Protein AF-A0A7S3RNY8-F1 (afdb_monomer_lite)

Radius of gyration: 19.91 Å; chains: 1; bounding box: 50×42×45 Å

Sequence (109 aa):
VAALPGKRMTASNGKWQSTLRSGLARWCTTVGSCSVHGVHVERLRPSCPLLLLSGATPGPFYHSHPHDPSQFDHLHFDMASQVRANLKTVRDILDALGENELPFHLDGG

Structure (mmCIF, N/CA/C/O backbone):
data_AF-A0A7S3RNY8-F1
#
_entry.id   AF-A0A7S3RNY8-F1
#
loop_
_atom_site.group_PDB
_atom_site.id
_atom_site.type_symbol
_atom_site.label_atom_id
_atom_site.label_alt_id
_atom_site.label_comp_id
_atom_site.label_asym_id
_atom_site.label_entity_id
_atom_site.label_seq_id
_atom_site.pdbx_PDB_ins_code
_atom_site.Cartn_x
_atom_site.Cartn_y
_atom_site.Cartn_z
_atom_site.occupancy
_atom_site.B_iso_or_equiv
_atom_site.auth_seq_id
_atom_site.auth_comp_id
_atom_site.auth_asym_id
_atom_site.auth_atom_id
_atom_site.pdbx_PDB_model_num
ATOM 1 N N . VAL A 1 1 ? 30.624 22.377 -9.912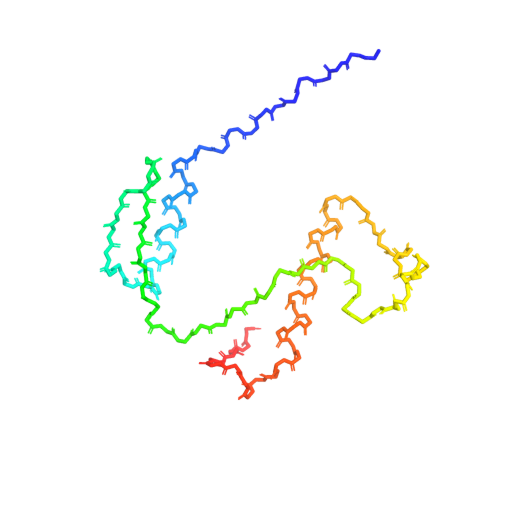 1.00 43.62 1 VAL A N 1
ATOM 2 C CA . VAL A 1 1 ? 29.146 22.363 -10.014 1.00 43.62 1 VAL A CA 1
ATOM 3 C C . VAL A 1 1 ? 28.600 22.544 -8.609 1.00 43.62 1 VAL A C 1
ATO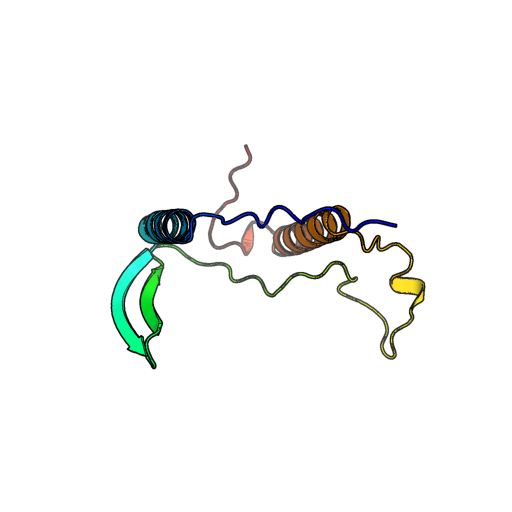M 5 O O . VAL A 1 1 ? 28.821 21.679 -7.774 1.00 43.62 1 VAL A O 1
ATOM 8 N N . ALA A 1 2 ? 28.057 23.722 -8.303 1.00 36.09 2 ALA A N 1
ATOM 9 C CA . ALA A 1 2 ? 27.592 24.058 -6.960 1.00 36.09 2 ALA A CA 1
ATOM 10 C C . ALA A 1 2 ? 26.322 23.261 -6.620 1.00 36.09 2 ALA A C 1
ATOM 12 O O . ALA A 1 2 ? 25.393 23.205 -7.424 1.00 36.09 2 ALA A O 1
ATOM 13 N N . ALA A 1 3 ? 26.296 22.640 -5.440 1.00 42.16 3 ALA A N 1
ATOM 14 C CA . ALA A 1 3 ? 25.122 21.958 -4.917 1.00 42.16 3 ALA A CA 1
ATOM 15 C C . ALA A 1 3 ? 24.045 22.995 -4.561 1.00 42.16 3 ALA A C 1
ATOM 17 O O . ALA A 1 3 ? 24.271 23.879 -3.734 1.00 42.16 3 ALA A O 1
ATOM 18 N N . LEU A 1 4 ? 22.876 22.892 -5.195 1.00 46.47 4 LEU A N 1
ATOM 19 C CA . LEU A 1 4 ? 21.696 23.657 -4.800 1.00 46.47 4 LEU A CA 1
ATOM 20 C C . LEU A 1 4 ? 21.274 23.218 -3.386 1.00 46.47 4 LEU A C 1
ATOM 22 O O . LEU A 1 4 ? 21.195 22.013 -3.131 1.00 46.47 4 LEU A O 1
ATOM 26 N N . PRO A 1 5 ? 20.985 24.146 -2.457 1.00 47.12 5 PRO A N 1
ATOM 27 C CA . PRO A 1 5 ? 20.511 23.781 -1.133 1.00 47.12 5 PRO A CA 1
ATOM 28 C C . PRO A 1 5 ? 19.132 23.129 -1.260 1.00 47.12 5 PRO A C 1
ATOM 30 O O . PRO A 1 5 ? 18.140 23.778 -1.593 1.00 47.12 5 PRO A O 1
ATOM 33 N N . GLY A 1 6 ? 19.080 21.821 -0.998 1.00 43.25 6 GLY A N 1
ATOM 34 C CA . GLY A 1 6 ? 17.837 21.071 -0.900 1.00 43.25 6 GLY A CA 1
ATOM 35 C C . GLY A 1 6 ? 16.947 21.714 0.156 1.00 43.25 6 GLY A C 1
ATOM 36 O O . GLY A 1 6 ? 17.243 21.668 1.351 1.00 43.25 6 GLY A O 1
ATOM 37 N N . LYS A 1 7 ? 15.858 22.344 -0.291 1.00 41.62 7 LYS A N 1
ATOM 38 C CA . LYS A 1 7 ? 14.808 22.880 0.572 1.00 41.62 7 LYS A CA 1
ATOM 39 C C . LYS A 1 7 ? 14.206 21.689 1.316 1.00 41.62 7 LYS A C 1
ATOM 41 O O . LYS A 1 7 ? 13.391 20.952 0.768 1.00 41.62 7 LYS A O 1
ATOM 46 N N . ARG A 1 8 ? 14.667 21.445 2.544 1.00 45.88 8 ARG A N 1
ATOM 47 C CA . ARG A 1 8 ? 14.116 20.411 3.419 1.00 45.88 8 ARG A CA 1
ATOM 48 C C . ARG A 1 8 ? 12.658 20.788 3.663 1.00 45.88 8 ARG A C 1
ATOM 50 O O . ARG A 1 8 ? 12.385 21.728 4.404 1.00 45.88 8 ARG A O 1
ATOM 57 N N . MET A 1 9 ? 11.731 20.106 2.992 1.00 38.78 9 MET A N 1
ATOM 58 C CA . MET A 1 9 ? 10.309 20.210 3.295 1.00 38.78 9 MET A CA 1
ATOM 59 C C . MET A 1 9 ? 10.112 19.673 4.709 1.00 38.78 9 MET A C 1
ATOM 61 O O . MET A 1 9 ? 9.991 18.472 4.927 1.00 38.78 9 MET A O 1
ATOM 65 N N . THR A 1 10 ? 10.118 20.564 5.692 1.00 45.41 10 THR A N 1
ATOM 66 C CA . THR A 1 10 ? 9.599 20.269 7.018 1.00 45.41 10 THR A CA 1
ATOM 67 C C . THR A 1 10 ? 8.081 20.276 6.893 1.00 45.41 10 THR A C 1
ATOM 69 O O . THR A 1 10 ? 7.415 21.279 7.142 1.00 45.41 10 THR A O 1
ATOM 72 N N . ALA A 1 11 ? 7.503 19.152 6.458 1.00 49.00 11 ALA A N 1
ATOM 73 C CA . ALA A 1 11 ? 6.109 18.896 6.787 1.00 49.00 11 ALA A CA 1
ATOM 74 C C . ALA A 1 11 ? 6.011 19.069 8.306 1.00 49.00 11 ALA A C 1
ATOM 76 O O . ALA A 1 11 ? 6.758 18.427 9.046 1.00 49.00 11 ALA A O 1
ATOM 77 N N . SER A 1 12 ? 5.198 20.013 8.782 1.00 54.69 12 SER A N 1
ATOM 78 C CA . SER A 1 12 ? 5.048 20.219 10.217 1.00 54.69 12 SER A CA 1
ATOM 79 C C . SER A 1 12 ? 4.563 18.898 10.808 1.00 54.69 12 SER A C 1
ATOM 81 O O . SER A 1 12 ? 3.451 18.451 10.526 1.00 54.69 12 SER A O 1
ATOM 83 N N . ASN A 1 13 ? 5.427 18.223 11.570 1.00 55.84 13 ASN A N 1
ATOM 84 C CA . ASN A 1 13 ? 5.171 16.857 12.031 1.00 55.84 13 ASN A CA 1
ATOM 85 C C . ASN A 1 13 ? 3.824 16.732 12.767 1.00 55.84 13 ASN A C 1
ATOM 87 O O . ASN A 1 13 ? 3.173 15.699 12.685 1.00 55.84 13 ASN A O 1
ATOM 91 N N . GLY A 1 14 ? 3.343 17.808 13.398 1.00 62.78 14 GLY A N 1
ATOM 92 C CA . GLY A 1 14 ? 2.039 17.821 14.060 1.00 62.78 14 GLY A CA 1
ATOM 93 C C . GLY A 1 14 ? 0.824 17.788 13.122 1.00 62.78 14 GLY A C 1
ATOM 94 O O . GLY A 1 14 ? -0.224 17.289 13.524 1.00 62.78 14 GLY A O 1
ATOM 95 N N . LYS A 1 15 ? 0.923 18.283 11.878 1.00 78.38 15 LYS A N 1
ATOM 96 C CA . LYS A 1 15 ? -0.240 18.376 10.974 1.00 78.38 15 LYS A CA 1
ATOM 97 C C . LYS A 1 15 ? -0.613 17.023 10.376 1.00 78.38 15 LYS A C 1
ATOM 99 O O . LYS A 1 15 ? -1.796 16.717 10.259 1.00 78.38 15 LYS A O 1
ATOM 104 N N . TRP A 1 16 ? 0.370 16.203 10.004 1.00 79.88 16 TRP A N 1
ATOM 105 C CA . TRP A 1 16 ? 0.079 14.875 9.460 1.00 79.88 16 TRP A CA 1
ATOM 106 C C . TRP A 1 16 ? -0.421 13.930 10.553 1.00 79.88 16 TRP A C 1
ATOM 108 O O . TRP A 1 16 ? -1.365 13.187 10.312 1.00 79.88 16 TRP A O 1
ATOM 118 N N . GLN A 1 17 ? 0.152 14.005 11.761 1.00 81.06 17 GLN A N 1
ATOM 119 C CA . GLN A 1 17 ? -0.253 13.175 12.899 1.00 81.06 17 GLN A CA 1
ATOM 120 C C . GLN A 1 17 ? -1.707 13.435 13.271 1.00 81.06 17 GLN A C 1
ATOM 122 O O . GLN A 1 17 ? -2.494 12.498 13.387 1.00 81.06 17 GLN A O 1
ATOM 127 N N . SER A 1 18 ? -2.083 14.711 13.400 1.00 83.56 18 SER A N 1
ATOM 128 C CA . SER A 1 18 ? -3.464 15.086 13.693 1.00 83.56 18 SER A CA 1
ATOM 129 C C . SER A 1 18 ? -4.412 14.703 12.559 1.00 83.56 18 SER A C 1
ATOM 131 O O . SER A 1 18 ? -5.493 14.192 12.827 1.00 83.56 18 SER A O 1
ATOM 133 N N . THR A 1 19 ? -4.002 14.873 11.298 1.00 87.88 19 THR A N 1
ATOM 134 C CA . THR A 1 19 ? -4.813 14.478 10.135 1.00 87.88 19 THR A CA 1
ATOM 135 C C . THR A 1 19 ? -5.042 12.967 10.100 1.00 87.88 19 THR A C 1
ATOM 137 O O . THR A 1 19 ? -6.181 12.528 9.953 1.00 87.88 19 THR A O 1
ATOM 140 N N . LEU A 1 20 ? -3.986 12.169 10.281 1.00 85.31 20 LEU A N 1
ATOM 141 C CA . LEU A 1 20 ? -4.067 10.710 10.313 1.00 85.31 20 LEU A CA 1
ATOM 142 C C . LEU 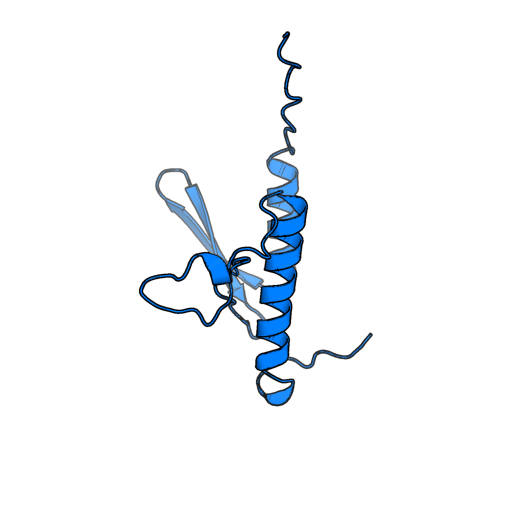A 1 20 ? -4.950 10.242 11.468 1.00 85.31 20 LEU A C 1
ATOM 144 O O . LEU A 1 20 ? -5.866 9.452 11.256 1.00 85.31 20 LEU A O 1
ATOM 148 N N . ARG A 1 21 ? -4.718 10.767 12.676 1.00 85.56 21 ARG A N 1
ATOM 149 C CA . ARG A 1 21 ? -5.497 10.409 13.864 1.00 85.56 21 ARG A CA 1
ATOM 150 C C . ARG A 1 21 ? -6.974 10.761 13.693 1.00 85.56 21 ARG A C 1
ATOM 152 O O . ARG A 1 21 ? -7.820 9.909 13.936 1.00 85.56 21 ARG A O 1
ATOM 159 N N . SER A 1 22 ? -7.293 11.971 13.233 1.00 87.50 22 SER A N 1
ATOM 160 C CA . SER A 1 22 ? -8.677 12.382 12.960 1.00 87.50 22 SER A CA 1
ATOM 161 C C . SER A 1 22 ? -9.323 11.543 11.856 1.00 87.50 22 SER A C 1
ATOM 163 O O . SER A 1 22 ? -10.504 11.219 11.939 1.00 87.50 22 SER A O 1
ATOM 165 N N . GLY A 1 23 ? -8.558 11.158 10.830 1.00 89.12 23 GLY A N 1
ATOM 166 C CA . GLY A 1 23 ? -9.019 10.263 9.772 1.00 89.12 23 GLY A CA 1
ATOM 167 C C . GLY A 1 23 ? -9.362 8.869 10.294 1.00 89.12 23 GLY A C 1
ATOM 168 O O . GLY A 1 23 ? -10.436 8.358 9.989 1.00 89.12 23 GLY A O 1
ATOM 169 N N . LEU A 1 24 ? -8.488 8.284 11.116 1.00 89.56 24 LEU A N 1
ATOM 170 C CA . LEU A 1 24 ? -8.696 6.971 11.730 1.00 89.56 24 LEU A CA 1
ATOM 171 C C . LEU A 1 24 ? -9.842 6.983 12.748 1.00 89.56 24 LEU A C 1
ATOM 173 O O . LEU A 1 24 ? -10.641 6.055 12.764 1.00 89.56 24 LEU A O 1
ATOM 177 N N . ALA A 1 25 ? -9.978 8.043 13.549 1.00 88.19 25 ALA A N 1
ATOM 178 C CA . ALA A 1 25 ? -11.033 8.167 14.559 1.00 88.19 25 ALA A CA 1
ATOM 179 C C . ALA A 1 25 ? -12.460 8.163 13.974 1.00 88.19 25 ALA A C 1
ATOM 181 O O . ALA A 1 25 ? -13.416 7.907 14.697 1.00 88.19 25 ALA A O 1
ATOM 182 N N . ARG A 1 26 ? -12.620 8.416 12.667 1.00 91.06 26 ARG A N 1
ATOM 183 C CA . ARG A 1 26 ? -13.914 8.283 11.974 1.00 91.06 26 ARG A CA 1
ATOM 184 C C . ARG A 1 26 ? -14.364 6.832 11.795 1.00 91.06 26 ARG A C 1
ATOM 186 O O . ARG A 1 26 ? -15.558 6.591 11.674 1.00 91.06 26 ARG A O 1
ATOM 193 N N . TRP A 1 27 ? -13.420 5.894 11.749 1.00 91.31 27 TRP A N 1
ATOM 194 C CA . TRP A 1 27 ? -13.656 4.483 11.413 1.00 91.31 27 TRP A CA 1
ATOM 195 C C . TRP A 1 27 ? -13.182 3.522 12.501 1.00 91.31 27 TRP A C 1
ATOM 197 O O . TRP A 1 27 ? -13.299 2.308 12.361 1.00 91.31 27 TRP A O 1
ATOM 207 N N . CYS A 1 28 ? -12.607 4.056 13.575 1.00 93.75 28 CYS A N 1
ATOM 208 C CA . CYS A 1 28 ? -12.026 3.282 14.652 1.00 93.75 28 CYS A CA 1
ATOM 209 C C . CYS A 1 28 ? -12.380 3.887 16.006 1.00 93.75 28 CYS A C 1
ATOM 211 O O . CYS A 1 28 ? -12.417 5.104 16.175 1.00 93.75 28 CYS A O 1
ATOM 213 N N . THR A 1 29 ? -12.527 3.027 17.007 1.00 93.50 29 THR A N 1
ATOM 214 C CA . THR A 1 29 ? -12.619 3.423 18.413 1.00 93.50 29 THR A CA 1
ATOM 215 C C . THR A 1 29 ? -11.287 3.160 19.108 1.00 93.50 29 THR A C 1
ATOM 217 O O . THR A 1 29 ? -10.701 2.086 18.953 1.00 93.50 29 THR A O 1
ATOM 220 N N . THR A 1 30 ? -10.797 4.117 19.895 1.00 91.88 30 THR A N 1
ATOM 221 C CA . THR A 1 30 ? -9.613 3.904 20.736 1.00 91.88 30 THR A CA 1
ATOM 222 C C . THR A 1 30 ? -9.952 2.934 21.861 1.00 91.88 30 THR A C 1
ATOM 224 O O . THR A 1 30 ? -10.836 3.199 22.669 1.00 91.88 30 THR A O 1
ATOM 227 N N . VAL A 1 31 ? -9.232 1.814 21.925 1.00 94.88 31 VAL A N 1
ATOM 228 C CA . VAL A 1 31 ? -9.406 0.789 22.972 1.00 94.88 31 VAL A CA 1
ATOM 229 C C . VAL A 1 31 ? -8.348 0.879 24.072 1.00 94.88 31 VAL A C 1
ATOM 231 O O . VAL A 1 31 ? -8.447 0.210 25.095 1.00 94.88 31 VAL A O 1
ATOM 234 N N . GLY A 1 32 ? -7.327 1.709 23.877 1.00 93.75 32 GLY A N 1
ATOM 235 C CA . GLY A 1 32 ? -6.349 2.054 24.901 1.00 93.75 32 GLY A CA 1
ATOM 236 C C . GLY A 1 32 ? -5.110 2.703 24.303 1.00 93.75 32 GLY A C 1
ATOM 237 O O . GLY A 1 32 ? -4.897 2.663 23.092 1.00 93.75 32 GLY A O 1
ATOM 238 N N . SER A 1 33 ? -4.265 3.257 25.161 1.00 93.56 33 SER A N 1
ATOM 239 C CA . SER A 1 33 ? -2.963 3.798 24.784 1.00 93.56 33 SER A CA 1
ATOM 240 C C . SER A 1 33 ? -1.892 3.371 25.781 1.00 93.56 33 SER A C 1
ATOM 242 O O . SER A 1 33 ? -2.183 3.055 26.936 1.00 93.56 33 SER A O 1
ATOM 244 N N . CYS A 1 34 ? -0.648 3.308 25.319 1.00 94.69 34 CYS A N 1
ATOM 245 C CA . CYS A 1 34 ? 0.519 3.099 26.164 1.00 94.69 34 CYS A CA 1
ATOM 246 C C . CYS A 1 34 ? 1.743 3.804 25.571 1.00 94.69 34 CYS A C 1
ATOM 248 O O . CYS A 1 34 ? 1.733 4.236 24.420 1.00 94.69 34 CYS A O 1
ATOM 250 N N . SER A 1 35 ? 2.807 3.901 26.363 1.00 95.69 35 SER A N 1
ATOM 251 C CA . SER A 1 35 ? 4.111 4.370 25.899 1.00 95.69 35 SER A CA 1
ATOM 252 C C . SER A 1 35 ? 5.109 3.223 25.980 1.00 95.69 35 SER A C 1
ATOM 254 O O . SER A 1 35 ? 5.307 2.654 27.051 1.00 95.69 35 SER A O 1
ATOM 256 N N . VAL A 1 36 ? 5.745 2.887 24.858 1.00 92.94 36 VAL A N 1
ATOM 257 C CA . VAL A 1 36 ? 6.749 1.819 24.756 1.00 92.94 36 VAL A CA 1
ATOM 258 C C . VAL A 1 36 ? 8.056 2.448 24.289 1.00 92.94 36 VAL A C 1
ATOM 260 O O . VAL A 1 36 ? 8.120 2.989 23.192 1.00 92.94 36 VAL A O 1
ATOM 263 N N . HIS A 1 37 ? 9.090 2.438 25.136 1.00 94.31 37 HIS A N 1
ATOM 264 C CA . HIS A 1 37 ? 10.398 3.052 24.843 1.00 94.31 37 HIS A CA 1
ATOM 265 C C . HIS A 1 37 ? 10.319 4.513 24.345 1.00 94.31 37 HIS A C 1
ATOM 267 O O . HIS A 1 37 ? 11.051 4.918 23.447 1.00 94.31 37 HIS A O 1
ATOM 273 N N . GLY A 1 38 ? 9.404 5.311 24.908 1.00 90.19 38 GLY A N 1
ATOM 274 C CA . GLY A 1 38 ? 9.187 6.707 24.499 1.00 90.19 38 GLY A CA 1
ATOM 275 C C . GLY A 1 38 ? 8.327 6.887 23.241 1.00 90.19 38 GLY A C 1
ATOM 276 O O . GLY A 1 38 ? 8.048 8.021 22.858 1.00 90.19 38 GLY A O 1
ATOM 277 N N . VAL A 1 39 ? 7.857 5.800 22.623 1.00 87.44 39 VAL A N 1
ATOM 278 C CA . VAL A 1 39 ? 6.897 5.827 21.513 1.00 87.44 39 VAL A CA 1
ATOM 279 C C . VAL A 1 39 ? 5.481 5.711 22.070 1.00 87.44 39 VAL A C 1
ATOM 281 O O . VAL A 1 39 ? 5.153 4.728 22.734 1.00 87.44 39 VAL A O 1
ATOM 284 N N . HIS A 1 40 ? 4.634 6.706 21.798 1.00 86.81 40 HIS A N 1
ATOM 285 C CA . HIS A 1 40 ? 3.211 6.644 22.131 1.00 86.81 40 HIS A CA 1
ATOM 286 C C . HIS A 1 40 ? 2.480 5.737 21.136 1.00 86.81 40 HIS A C 1
ATOM 288 O O . HIS A 1 40 ? 2.513 5.975 19.928 1.00 86.81 40 HIS A O 1
ATOM 294 N N . VAL A 1 41 ? 1.809 4.711 21.651 1.00 90.75 41 VAL A N 1
ATOM 295 C CA . VAL A 1 41 ? 1.070 3.714 20.877 1.00 90.75 41 VAL A CA 1
ATOM 296 C C . VAL A 1 41 ? -0.406 3.803 21.251 1.00 90.75 41 VAL A C 1
ATOM 298 O O . VAL A 1 41 ? -0.777 3.604 22.406 1.00 90.75 41 VAL A O 1
ATOM 301 N N . GLU A 1 42 ? -1.262 4.071 20.266 1.00 91.00 42 GLU A N 1
ATOM 302 C CA . GLU A 1 42 ? -2.718 3.977 20.404 1.00 91.00 42 GLU A CA 1
ATOM 303 C C . GLU A 1 42 ? -3.200 2.666 19.778 1.00 91.00 42 GLU A C 1
ATOM 305 O O . GLU A 1 42 ? -2.872 2.349 18.635 1.00 91.00 42 GLU A O 1
ATOM 310 N N . ARG A 1 43 ? -3.992 1.896 20.527 1.00 91.94 43 ARG A N 1
ATOM 311 C CA . ARG A 1 43 ? -4.678 0.711 20.013 1.00 91.94 43 ARG A CA 1
ATOM 312 C C . ARG A 1 43 ? -6.068 1.116 19.553 1.00 91.94 43 ARG A C 1
ATOM 314 O O . ARG A 1 43 ? -6.848 1.680 20.322 1.00 91.94 43 ARG A O 1
ATOM 321 N N . LEU A 1 44 ? -6.370 0.797 18.303 1.00 91.75 44 LEU A N 1
ATOM 322 C CA . LEU A 1 44 ? -7.613 1.145 17.632 1.00 91.75 44 LEU A CA 1
ATOM 323 C C . LEU A 1 44 ? -8.384 -0.129 17.281 1.00 91.75 44 LEU A C 1
ATOM 325 O O . LEU A 1 44 ? -7.787 -1.118 16.857 1.00 91.75 44 LEU A O 1
ATOM 329 N N . ARG A 1 45 ? -9.707 -0.100 17.444 1.00 92.44 45 ARG A N 1
ATOM 330 C CA . ARG A 1 45 ? -10.620 -1.143 16.969 1.00 92.44 45 ARG A CA 1
ATOM 331 C C . ARG A 1 45 ? -11.448 -0.592 15.807 1.00 92.44 45 ARG A C 1
ATOM 333 O O . ARG A 1 45 ? -12.189 0.362 16.044 1.00 92.44 45 ARG A O 1
ATOM 340 N N . PRO A 1 46 ? -11.348 -1.164 14.595 1.00 92.12 46 PRO A N 1
ATOM 341 C CA . PRO A 1 46 ? -12.205 -0.780 13.478 1.00 92.12 46 PRO A CA 1
ATOM 342 C C . PRO A 1 46 ? -13.686 -0.971 13.823 1.00 92.12 46 PRO A C 1
ATOM 344 O O . PRO A 1 46 ? -14.059 -1.981 14.424 1.00 92.12 46 PRO A O 1
ATOM 347 N N . SER A 1 47 ? -14.520 -0.001 13.454 1.00 90.50 47 SER A N 1
ATOM 348 C CA . SER A 1 47 ? -15.983 -0.079 13.549 1.00 90.50 47 SER A CA 1
ATOM 349 C C . SER A 1 47 ? -16.633 -0.640 12.280 1.00 90.50 47 SER A C 1
ATOM 351 O O . SER A 1 47 ? -17.836 -0.886 12.267 1.00 90.50 47 SER A O 1
ATOM 353 N N . CYS A 1 48 ? -15.843 -0.866 11.231 1.00 84.38 48 CYS A N 1
ATOM 354 C CA . CYS A 1 48 ? -16.252 -1.466 9.969 1.00 84.38 48 CYS A CA 1
ATOM 355 C C . CYS A 1 48 ? -15.348 -2.660 9.619 1.00 84.38 48 CYS A C 1
ATOM 357 O O . CYS A 1 48 ? -14.245 -2.782 10.170 1.00 84.38 48 CYS A O 1
ATOM 359 N N . PRO A 1 49 ? -15.777 -3.538 8.697 1.00 85.44 49 PRO A N 1
ATOM 360 C CA . PRO A 1 49 ? -14.885 -4.525 8.109 1.00 85.44 49 PRO A CA 1
ATOM 361 C C . PRO A 1 49 ? -13.645 -3.876 7.483 1.00 85.44 49 PRO A C 1
ATOM 363 O O . PRO A 1 49 ? -13.691 -2.731 7.026 1.00 85.44 49 PRO A O 1
ATOM 366 N N . LEU A 1 50 ? -12.534 -4.611 7.467 1.00 82.38 50 LEU A N 1
ATOM 367 C CA . LEU A 1 50 ? -11.237 -4.100 7.040 1.00 82.38 50 LEU A CA 1
ATOM 368 C C . LEU A 1 50 ? -10.644 -4.993 5.955 1.00 82.38 50 LEU A C 1
ATOM 370 O O . LEU A 1 50 ? -10.559 -6.206 6.132 1.00 82.38 50 LEU A O 1
ATOM 374 N N . LEU A 1 51 ? -10.171 -4.369 4.879 1.00 82.38 51 LEU A N 1
ATOM 375 C CA . LEU A 1 51 ? -9.287 -5.000 3.909 1.00 82.38 51 LEU A CA 1
ATOM 376 C C . LEU A 1 51 ? -7.848 -4.566 4.202 1.00 82.38 51 LEU A C 1
ATOM 378 O O . LEU A 1 51 ? -7.551 -3.372 4.254 1.00 82.38 51 LEU A O 1
ATOM 382 N N . LEU A 1 52 ? -6.959 -5.537 4.406 1.00 83.88 52 LEU A N 1
ATOM 383 C CA . LEU A 1 52 ? -5.534 -5.302 4.618 1.00 83.88 52 LEU A CA 1
ATOM 384 C C . LEU A 1 52 ? -4.771 -5.711 3.361 1.00 83.88 52 LEU A C 1
ATOM 386 O O . LEU A 1 52 ? -4.667 -6.894 3.052 1.00 83.88 52 LEU A O 1
ATOM 390 N N . LEU A 1 53 ? -4.231 -4.724 2.651 1.00 83.50 53 LEU A N 1
ATOM 391 C CA . LEU A 1 53 ? -3.413 -4.956 1.467 1.00 83.50 53 LEU A CA 1
ATOM 392 C C . LEU A 1 53 ? -1.945 -5.097 1.869 1.00 83.50 53 LEU A C 1
ATOM 394 O O . LEU A 1 53 ? -1.410 -4.272 2.615 1.00 83.50 53 LEU A O 1
ATOM 398 N N . SER A 1 54 ? -1.284 -6.133 1.357 1.00 83.31 54 SER A N 1
ATOM 399 C CA . SER A 1 54 ? 0.172 -6.240 1.435 1.00 83.31 54 SER A CA 1
ATOM 400 C C . SER A 1 54 ? 0.846 -5.067 0.715 1.00 83.31 54 SER A C 1
ATOM 402 O O . SER A 1 54 ? 0.242 -4.391 -0.119 1.00 83.31 54 SER A O 1
ATOM 404 N N . GLY A 1 55 ? 2.121 -4.824 1.031 1.00 84.00 55 GLY A N 1
ATOM 405 C CA . GLY A 1 55 ? 2.905 -3.807 0.334 1.00 84.00 55 GLY A CA 1
ATOM 406 C C . GLY A 1 55 ? 2.933 -4.075 -1.172 1.00 84.00 55 GLY A C 1
ATOM 407 O O . GLY A 1 55 ? 3.405 -5.123 -1.603 1.00 84.00 55 GLY A O 1
ATOM 408 N N . ALA A 1 56 ? 2.428 -3.124 -1.956 1.00 86.50 56 ALA A N 1
ATOM 409 C CA . ALA A 1 56 ? 2.454 -3.174 -3.410 1.00 86.50 56 ALA A CA 1
ATOM 410 C C . ALA A 1 56 ? 3.774 -2.601 -3.936 1.00 86.50 56 ALA A C 1
ATOM 412 O O . ALA A 1 56 ? 4.217 -1.536 -3.493 1.00 86.50 56 ALA A O 1
ATOM 413 N N . THR A 1 57 ? 4.388 -3.301 -4.887 1.00 87.88 57 THR A N 1
ATOM 414 C CA . THR A 1 57 ? 5.603 -2.855 -5.573 1.00 87.88 57 THR A CA 1
ATOM 415 C C . THR A 1 57 ? 5.331 -2.672 -7.072 1.00 87.88 57 THR A C 1
ATOM 417 O O . THR A 1 57 ? 4.309 -3.148 -7.576 1.00 87.88 57 THR A O 1
ATOM 420 N N . PRO A 1 58 ? 6.222 -1.979 -7.804 1.00 86.50 58 PRO A N 1
ATOM 421 C CA . PRO A 1 58 ? 6.079 -1.779 -9.246 1.00 86.50 58 PRO A CA 1
ATOM 422 C C . PRO A 1 58 ? 6.359 -3.049 -10.047 1.00 86.50 58 PRO A C 1
ATOM 424 O O . PRO A 1 58 ? 6.066 -3.094 -11.235 1.00 86.50 58 PRO A O 1
ATOM 427 N N . GLY A 1 59 ? 7.006 -4.037 -9.425 1.00 85.38 59 GLY A N 1
ATOM 428 C CA . GLY A 1 59 ? 7.379 -5.274 -10.089 1.00 85.38 59 GLY A CA 1
ATOM 429 C C . GLY A 1 59 ? 6.155 -6.130 -10.423 1.00 85.38 59 GLY A C 1
ATOM 430 O O . GLY A 1 59 ? 5.151 -6.072 -9.710 1.00 85.38 59 GLY A O 1
ATOM 431 N N . PRO A 1 60 ? 6.233 -6.954 -11.479 1.00 83.94 60 PRO A N 1
ATOM 432 C CA . PRO A 1 60 ? 5.192 -7.925 -11.782 1.00 83.94 60 PRO A CA 1
ATOM 433 C C . PRO A 1 60 ? 4.988 -8.899 -10.613 1.00 83.94 60 PRO A C 1
ATOM 435 O O . PRO A 1 60 ? 5.951 -9.439 -10.063 1.00 83.94 60 PRO A O 1
ATOM 438 N N . PHE A 1 61 ? 3.724 -9.160 -10.262 1.00 80.69 61 PHE A N 1
ATOM 439 C CA . PHE A 1 61 ? 3.367 -10.127 -9.215 1.00 80.69 61 PHE A CA 1
ATOM 440 C C . PHE A 1 61 ? 3.900 -11.527 -9.511 1.00 80.69 61 PHE A C 1
ATOM 442 O O . PHE A 1 61 ? 4.460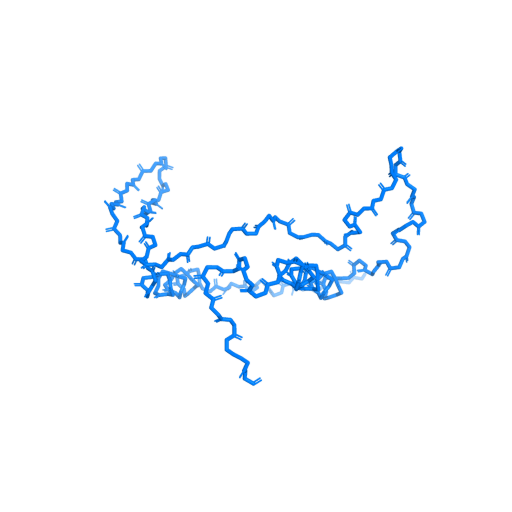 -12.177 -8.633 1.00 80.69 61 PHE A O 1
ATOM 449 N N . TYR A 1 62 ? 3.736 -11.969 -10.756 1.00 83.62 62 TYR A N 1
ATOM 450 C CA . TYR A 1 62 ? 4.235 -13.248 -11.232 1.00 83.62 62 TYR A CA 1
ATOM 451 C C . TYR A 1 62 ? 5.456 -13.006 -12.107 1.00 83.62 62 TYR A C 1
ATOM 453 O O . TYR A 1 62 ? 5.360 -12.372 -13.156 1.00 83.62 62 TYR A O 1
ATOM 461 N N . HIS A 1 63 ? 6.598 -13.510 -11.660 1.00 89.38 63 HIS A N 1
ATOM 462 C CA . HIS A 1 63 ? 7.863 -13.427 -12.372 1.00 89.38 63 HIS A CA 1
ATOM 463 C C . HIS A 1 63 ? 8.692 -14.686 -12.129 1.00 89.38 63 HIS A C 1
ATOM 465 O O . HIS A 1 63 ? 8.409 -15.484 -11.232 1.00 89.38 63 HIS A O 1
ATOM 471 N N . SER A 1 64 ? 9.701 -14.884 -12.969 1.00 92.38 64 SER A N 1
ATOM 472 C CA . SER A 1 64 ? 10.545 -16.073 -12.908 1.00 92.38 64 SER A CA 1
ATOM 473 C C . SER A 1 64 ? 11.489 -16.033 -11.707 1.00 92.38 64 SER A C 1
ATOM 475 O O . SER A 1 64 ? 12.030 -14.982 -11.363 1.00 92.38 64 SER A O 1
ATOM 477 N N . HIS A 1 65 ? 11.747 -17.207 -11.124 1.00 90.62 65 HIS A N 1
ATOM 478 C CA . HIS A 1 65 ? 12.876 -17.430 -10.225 1.00 90.62 65 HIS A CA 1
ATOM 479 C C . HIS A 1 65 ? 13.785 -18.539 -10.789 1.00 90.62 65 HIS A C 1
ATOM 481 O O . HIS A 1 65 ? 13.280 -19.628 -11.072 1.00 90.62 65 HIS A O 1
ATOM 487 N N . PRO A 1 66 ? 15.108 -18.303 -10.943 1.00 92.12 66 PRO A N 1
ATOM 488 C CA . PRO A 1 66 ? 15.827 -17.051 -10.661 1.00 92.12 66 PRO A CA 1
ATOM 489 C C . PRO A 1 66 ? 15.313 -15.876 -11.508 1.00 92.12 66 PRO A C 1
ATOM 491 O O . PRO A 1 66 ? 14.759 -16.090 -12.583 1.00 92.12 66 PRO A O 1
ATOM 494 N N . HIS A 1 67 ? 15.446 -14.654 -10.978 1.00 91.25 67 HIS A N 1
ATOM 495 C CA . HIS A 1 67 ? 14.908 -13.453 -11.622 1.00 91.25 67 HIS A CA 1
ATOM 496 C C . HIS A 1 67 ? 15.447 -13.310 -13.045 1.00 91.25 67 HIS A C 1
ATOM 498 O O . HIS A 1 67 ? 16.661 -13.321 -13.247 1.00 91.25 67 HIS A O 1
ATOM 504 N N . ASP A 1 68 ? 14.535 -13.130 -13.998 1.00 94.06 68 ASP A N 1
ATOM 505 C CA . ASP A 1 68 ? 14.846 -12.688 -15.354 1.00 94.06 68 ASP A CA 1
ATOM 506 C C . ASP A 1 68 ? 14.772 -11.151 -15.392 1.00 94.06 68 ASP A C 1
ATOM 508 O O . ASP A 1 68 ? 13.673 -10.601 -15.274 1.00 94.06 68 ASP A O 1
ATOM 512 N N . PRO A 1 69 ? 15.907 -10.435 -15.530 1.00 92.00 69 PRO A N 1
ATOM 513 C CA . PRO A 1 69 ? 15.920 -8.974 -15.531 1.00 92.00 69 PRO A CA 1
ATOM 514 C C . PRO A 1 69 ? 15.043 -8.358 -16.624 1.00 92.00 69 PRO A C 1
ATOM 516 O O . PRO A 1 69 ? 14.460 -7.301 -16.393 1.00 92.00 69 PRO A O 1
ATOM 519 N N . SER A 1 70 ? 14.883 -9.037 -17.767 1.00 94.44 70 SER A N 1
ATOM 520 C CA . SER A 1 70 ? 14.106 -8.511 -18.896 1.00 94.44 70 SER A CA 1
ATOM 521 C C . SER A 1 70 ? 12.623 -8.314 -18.562 1.00 94.44 70 SER A C 1
ATOM 523 O O . SER A 1 70 ? 11.947 -7.459 -19.135 1.00 94.44 70 SER A O 1
ATOM 525 N N . GLN A 1 71 ? 12.117 -9.025 -17.547 1.00 91.94 71 GLN A N 1
ATOM 526 C CA . GLN A 1 71 ? 10.754 -8.860 -17.037 1.00 91.94 71 GLN A CA 1
ATOM 527 C C . GLN A 1 71 ? 10.540 -7.515 -16.326 1.00 91.94 71 GLN A C 1
ATOM 529 O O . GLN A 1 71 ? 9.400 -7.156 -16.045 1.00 91.94 71 GLN A O 1
ATOM 534 N N . PHE A 1 72 ? 11.602 -6.749 -16.066 1.00 91.50 72 PHE A N 1
ATOM 535 C CA . PHE A 1 72 ? 11.566 -5.458 -15.376 1.00 91.50 72 PHE A CA 1
ATOM 536 C C . PHE A 1 72 ? 11.984 -4.285 -16.278 1.00 91.50 72 PHE A C 1
ATOM 538 O O . PHE A 1 72 ? 11.907 -3.139 -15.839 1.00 91.50 72 PHE A O 1
ATOM 545 N N . ASP A 1 73 ? 12.368 -4.532 -17.537 1.00 93.31 73 ASP A N 1
ATOM 546 C CA . ASP A 1 73 ? 12.878 -3.504 -18.466 1.00 93.31 73 ASP A CA 1
ATOM 547 C C . ASP A 1 73 ? 11.863 -2.386 -18.757 1.00 93.31 73 ASP A C 1
ATOM 549 O O . ASP A 1 73 ? 12.227 -1.262 -19.101 1.00 93.31 73 ASP A O 1
ATOM 553 N N . HIS A 1 74 ? 10.573 -2.680 -18.591 1.00 88.75 74 HIS A N 1
ATOM 554 C CA . HIS A 1 74 ? 9.480 -1.727 -18.768 1.00 88.75 74 HIS A CA 1
ATOM 555 C C . HIS A 1 74 ? 9.284 -0.782 -17.566 1.00 88.75 74 HIS A C 1
ATOM 557 O O . HIS A 1 74 ? 8.436 0.113 -17.617 1.00 88.75 74 HIS A O 1
ATOM 563 N N . LEU A 1 75 ? 10.026 -0.973 -16.470 1.00 90.06 75 LEU A N 1
ATOM 564 C CA . LEU A 1 75 ? 9.909 -0.147 -15.274 1.00 90.06 75 LEU A CA 1
ATOM 565 C C . LEU A 1 75 ? 10.751 1.123 -15.382 1.00 90.06 75 LEU A C 1
ATOM 567 O O . LEU A 1 75 ? 11.962 1.101 -15.594 1.00 90.06 75 LEU A O 1
ATOM 571 N N . HIS A 1 76 ? 10.106 2.258 -15.123 1.00 93.44 76 HIS A N 1
ATOM 572 C CA . HIS A 1 76 ? 10.782 3.540 -14.965 1.00 93.44 76 HIS A CA 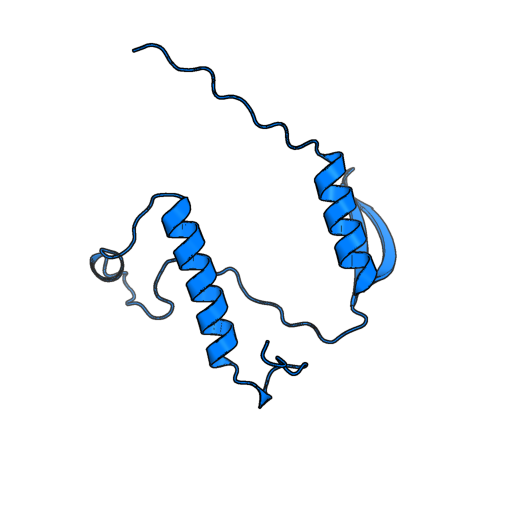1
ATOM 573 C C . HIS A 1 76 ? 11.065 3.805 -13.485 1.00 93.44 76 HIS A C 1
ATOM 575 O O . HIS A 1 76 ? 10.136 3.882 -12.680 1.00 93.44 76 HIS A O 1
ATOM 581 N N . PHE A 1 77 ? 12.340 3.967 -13.124 1.00 90.50 77 PHE A N 1
ATOM 582 C CA . PHE A 1 77 ? 12.794 4.102 -11.731 1.00 90.50 77 PHE A CA 1
ATOM 583 C C . PHE A 1 77 ? 12.710 5.527 -11.160 1.00 90.50 77 PHE A C 1
ATOM 585 O O . PHE A 1 77 ? 13.173 5.775 -10.047 1.00 90.50 77 PHE A O 1
ATOM 592 N N . ASP A 1 78 ? 12.108 6.478 -11.878 1.00 95.38 78 ASP A N 1
ATOM 593 C CA . ASP A 1 78 ? 11.792 7.778 -11.292 1.00 95.38 78 ASP A CA 1
ATOM 594 C C . ASP A 1 78 ? 10.640 7.656 -10.280 1.00 95.38 78 ASP A C 1
ATOM 596 O O . ASP A 1 78 ? 9.693 6.889 -10.468 1.00 95.38 78 ASP A O 1
ATOM 600 N N . MET A 1 79 ? 10.699 8.442 -9.201 1.00 94.12 79 MET A N 1
ATOM 601 C CA . MET A 1 79 ? 9.744 8.337 -8.090 1.00 94.12 79 MET A CA 1
ATOM 602 C C . MET A 1 79 ? 8.283 8.465 -8.527 1.00 94.12 79 MET A C 1
ATOM 604 O O . MET A 1 79 ? 7.421 7.784 -7.976 1.00 94.12 79 MET A O 1
ATOM 608 N N . ALA A 1 80 ? 7.983 9.325 -9.502 1.00 94.94 80 ALA A N 1
ATOM 609 C CA . ALA A 1 80 ? 6.609 9.537 -9.936 1.00 94.94 80 ALA A CA 1
ATOM 610 C C . ALA A 1 80 ? 6.070 8.309 -10.684 1.00 94.94 80 ALA A C 1
ATOM 612 O O . ALA A 1 80 ? 4.932 7.900 -10.451 1.00 94.94 80 ALA A O 1
ATOM 613 N N . SER A 1 81 ? 6.882 7.696 -11.546 1.00 94.50 81 SER A N 1
ATOM 614 C CA . SER A 1 81 ? 6.523 6.455 -12.236 1.00 94.50 81 SER A CA 1
ATOM 615 C C . SER A 1 81 ? 6.387 5.280 -11.278 1.00 94.50 81 SER A C 1
ATOM 617 O O . SER A 1 81 ? 5.412 4.542 -11.376 1.00 94.50 81 SER A O 1
ATOM 619 N N . GLN A 1 82 ? 7.287 5.159 -10.301 1.00 94.19 82 GLN A N 1
ATOM 620 C CA . GLN A 1 82 ? 7.214 4.121 -9.269 1.00 94.19 82 GLN A CA 1
ATOM 621 C C . GLN A 1 82 ? 5.927 4.249 -8.434 1.00 94.19 82 GLN A C 1
ATOM 623 O O . GLN A 1 82 ? 5.233 3.262 -8.211 1.00 94.19 82 GLN A O 1
ATOM 628 N N . VAL A 1 83 ? 5.540 5.472 -8.041 1.00 93.56 83 VAL A N 1
ATOM 629 C CA . VAL A 1 83 ? 4.269 5.719 -7.333 1.00 93.56 83 VAL A CA 1
ATOM 630 C C . VAL A 1 83 ? 3.066 5.340 -8.196 1.00 93.56 83 VAL A C 1
ATOM 632 O O . VAL A 1 83 ? 2.157 4.673 -7.706 1.00 93.56 83 VAL A O 1
ATOM 635 N N . ARG A 1 84 ? 3.051 5.725 -9.480 1.00 93.12 84 ARG A N 1
ATOM 636 C CA . ARG A 1 84 ? 1.961 5.352 -10.399 1.00 93.12 84 ARG A CA 1
ATOM 637 C C . ARG A 1 84 ? 1.848 3.839 -10.564 1.00 93.12 84 ARG A C 1
ATOM 639 O O . ARG A 1 84 ? 0.739 3.318 -10.514 1.00 93.12 84 ARG A O 1
ATOM 646 N N . ALA A 1 85 ? 2.973 3.149 -10.726 1.00 91.06 85 ALA A N 1
ATOM 647 C CA . ALA A 1 85 ? 3.006 1.698 -10.844 1.00 91.06 85 ALA A CA 1
ATOM 648 C C . ALA A 1 85 ? 2.496 1.019 -9.564 1.00 91.06 85 ALA A C 1
ATOM 650 O O . ALA A 1 85 ? 1.611 0.179 -9.650 1.00 91.06 85 ALA A O 1
ATOM 651 N N . ASN A 1 86 ? 2.928 1.462 -8.377 1.00 92.12 86 ASN A N 1
ATOM 652 C CA . ASN A 1 86 ? 2.412 0.938 -7.106 1.00 92.12 86 ASN A CA 1
ATOM 653 C C . ASN A 1 86 ? 0.899 1.128 -6.964 1.00 92.12 86 ASN A C 1
ATOM 655 O O . ASN A 1 86 ? 0.201 0.217 -6.528 1.00 92.12 86 ASN A O 1
ATOM 659 N N . LEU A 1 87 ? 0.379 2.305 -7.327 1.00 91.88 87 LEU A N 1
ATOM 660 C CA . LEU A 1 87 ? -1.062 2.564 -7.295 1.00 91.88 87 LEU A CA 1
ATOM 661 C C . LEU A 1 87 ? -1.821 1.687 -8.297 1.00 91.88 87 LEU A C 1
ATOM 663 O O . LEU A 1 87 ? -2.926 1.244 -7.988 1.00 91.88 87 LEU A O 1
ATOM 667 N N . LYS A 1 88 ? -1.230 1.397 -9.463 1.00 89.50 88 LYS A N 1
ATOM 668 C CA . LYS A 1 88 ? -1.790 0.429 -10.410 1.00 89.50 88 LYS A CA 1
ATOM 669 C C . LYS A 1 88 ? -1.831 -0.971 -9.795 1.00 89.50 88 LYS A C 1
ATOM 671 O O . LYS A 1 88 ? -2.883 -1.587 -9.814 1.00 89.50 88 LYS A O 1
ATOM 676 N N . THR A 1 89 ? -0.742 -1.430 -9.186 1.00 88.62 89 THR A N 1
ATOM 677 C CA . THR A 1 89 ? -0.673 -2.721 -8.487 1.00 88.62 89 THR A CA 1
ATOM 678 C C . THR A 1 89 ? -1.749 -2.832 -7.399 1.00 88.62 89 THR A C 1
ATOM 680 O O . THR A 1 89 ? -2.434 -3.845 -7.310 1.00 88.62 89 THR A O 1
ATOM 683 N N . VAL A 1 90 ? -1.950 -1.777 -6.597 1.00 88.81 90 VAL A N 1
ATOM 684 C CA . VAL A 1 90 ? -3.035 -1.714 -5.599 1.00 88.81 90 VAL A CA 1
ATOM 685 C C . VAL A 1 90 ? -4.405 -1.864 -6.256 1.00 88.81 90 VAL A C 1
ATOM 687 O O . VAL A 1 90 ? -5.233 -2.621 -5.758 1.00 88.81 90 VAL A O 1
ATOM 690 N N . ARG A 1 91 ? -4.646 -1.162 -7.368 1.00 86.94 91 ARG A N 1
ATOM 691 C CA . ARG A 1 91 ? -5.902 -1.269 -8.115 1.00 86.94 91 ARG A CA 1
ATOM 692 C C . ARG A 1 91 ? -6.118 -2.678 -8.662 1.00 86.94 91 ARG A C 1
ATOM 694 O O . ARG A 1 91 ? -7.189 -3.224 -8.453 1.00 86.94 91 ARG A O 1
ATOM 701 N N . ASP A 1 92 ? -5.100 -3.274 -9.274 1.00 85.62 92 ASP A N 1
ATOM 702 C CA . ASP A 1 92 ? -5.184 -4.626 -9.829 1.00 85.62 92 ASP A CA 1
ATOM 703 C C . ASP A 1 92 ? -5.513 -5.664 -8.729 1.00 85.62 92 ASP A C 1
ATOM 705 O O . ASP A 1 92 ? -6.291 -6.583 -8.973 1.00 85.62 92 ASP A O 1
ATOM 709 N N . ILE A 1 93 ? -4.983 -5.505 -7.501 1.00 84.88 93 ILE A N 1
ATOM 710 C CA . ILE A 1 93 ? -5.363 -6.354 -6.352 1.00 84.88 93 ILE A CA 1
ATOM 711 C C . ILE A 1 93 ? -6.851 -6.195 -6.016 1.00 84.88 93 ILE A C 1
ATOM 713 O O . ILE A 1 93 ? -7.534 -7.188 -5.774 1.00 84.88 93 ILE A O 1
ATOM 717 N N . LEU A 1 94 ? -7.346 -4.956 -5.963 1.00 84.88 94 LEU A N 1
ATOM 718 C CA . LEU A 1 94 ? -8.751 -4.683 -5.650 1.00 84.88 94 LEU A CA 1
ATOM 719 C C . LEU A 1 94 ? -9.685 -5.238 -6.732 1.00 84.88 94 LEU A C 1
ATOM 721 O O . LEU A 1 94 ? -10.696 -5.848 -6.395 1.00 84.88 94 LEU A O 1
ATOM 725 N N . ASP A 1 95 ? -9.315 -5.083 -8.004 1.00 83.94 95 ASP A N 1
ATOM 726 C CA . ASP A 1 95 ? -10.077 -5.595 -9.145 1.00 83.94 95 ASP A CA 1
ATOM 727 C C . ASP A 1 95 ? -10.132 -7.138 -9.131 1.00 83.94 95 ASP A C 1
ATOM 729 O O . ASP A 1 95 ? -11.156 -7.726 -9.480 1.00 83.94 95 ASP A O 1
ATOM 733 N N . ALA A 1 96 ? -9.063 -7.806 -8.678 1.00 82.50 96 ALA A N 1
ATOM 734 C CA . ALA A 1 96 ? -8.990 -9.266 -8.606 1.00 82.50 96 ALA A CA 1
ATOM 735 C C . ALA A 1 96 ? -9.887 -9.897 -7.524 1.00 82.50 96 ALA A C 1
ATOM 737 O O . ALA A 1 96 ? -10.300 -11.042 -7.692 1.00 82.50 96 ALA A O 1
ATOM 738 N N . LEU A 1 97 ? -10.193 -9.180 -6.435 1.00 79.00 97 LEU A N 1
ATOM 739 C CA . LEU A 1 97 ? -11.095 -9.673 -5.381 1.00 79.00 97 LEU A CA 1
ATOM 740 C C . LEU A 1 97 ? -12.548 -9.789 -5.877 1.00 79.00 97 LEU A C 1
ATOM 742 O O . LEU A 1 97 ? -13.311 -10.617 -5.390 1.00 79.00 97 LEU A O 1
ATOM 746 N N . GLY A 1 98 ? -12.937 -8.978 -6.867 1.00 68.12 98 GLY A N 1
ATOM 747 C CA . GLY A 1 98 ? -14.323 -8.882 -7.321 1.00 68.12 98 GLY A CA 1
ATOM 748 C C . GLY A 1 98 ? -15.269 -8.314 -6.249 1.00 68.12 98 GLY A C 1
ATOM 749 O O . GLY A 1 98 ? -14.989 -8.311 -5.052 1.00 68.12 98 GLY A O 1
ATOM 750 N N . GLU A 1 99 ? -16.435 -7.818 -6.665 1.00 62.84 99 GLU A N 1
ATOM 751 C CA . GLU A 1 99 ? -17.369 -7.143 -5.742 1.00 62.84 99 GLU A CA 1
ATOM 752 C C . GLU A 1 99 ? -17.942 -8.063 -4.650 1.00 62.84 99 GLU A C 1
ATOM 754 O O . GLU A 1 99 ? -18.325 -7.592 -3.581 1.00 62.84 99 GLU A O 1
ATOM 759 N N . ASN A 1 100 ? -17.968 -9.376 -4.894 1.00 59.75 100 ASN A N 1
ATOM 760 C CA . ASN A 1 100 ? -18.585 -10.359 -3.999 1.00 59.75 100 ASN A CA 1
ATOM 761 C C . ASN A 1 100 ? -17.690 -10.788 -2.824 1.00 59.75 100 ASN A C 1
ATOM 763 O O . ASN A 1 100 ? -18.199 -11.380 -1.873 1.00 59.75 100 ASN A O 1
ATOM 767 N N . GLU A 1 101 ? -16.382 -10.519 -2.876 1.00 65.69 101 GLU A N 1
ATOM 768 C CA . GLU A 1 101 ? -15.445 -10.848 -1.788 1.00 65.69 101 GLU A CA 1
ATOM 769 C C . GLU A 1 101 ? -15.049 -9.620 -0.959 1.00 65.69 101 GLU A C 1
ATOM 771 O O . GLU A 1 101 ? -14.426 -9.744 0.101 1.00 65.69 101 GLU A O 1
ATOM 776 N N . LEU A 1 102 ? -15.432 -8.420 -1.408 1.00 64.75 102 LEU A N 1
ATOM 777 C CA . LEU A 1 102 ? -15.222 -7.202 -0.645 1.00 64.75 102 LEU A CA 1
ATOM 778 C C . LEU A 1 102 ? -16.230 -7.135 0.504 1.00 64.75 102 LEU A C 1
ATOM 780 O O . LEU A 1 102 ? -17.431 -7.325 0.308 1.00 64.75 102 LEU A O 1
ATOM 784 N N . PRO A 1 103 ? -15.790 -6.791 1.724 1.00 63.50 103 PRO A N 1
ATOM 785 C CA . PRO A 1 103 ? -16.695 -6.714 2.860 1.00 63.50 103 PRO A CA 1
ATOM 786 C C . PRO A 1 103 ? -17.551 -5.428 2.854 1.00 63.50 103 PRO A C 1
ATOM 788 O O . PRO A 1 103 ? -18.167 -5.078 3.862 1.00 63.50 103 PRO A O 1
ATOM 791 N N . PHE A 1 104 ? -17.552 -4.704 1.734 1.00 67.75 104 PHE A N 1
ATOM 792 C CA . PHE A 1 104 ? -18.329 -3.508 1.437 1.00 67.75 104 PHE A CA 1
ATOM 793 C C . PHE A 1 104 ? -18.560 -3.431 -0.080 1.00 67.75 104 PHE A C 1
ATOM 795 O O . PHE A 1 104 ? -17.719 -3.879 -0.856 1.00 67.75 104 PHE A O 1
ATOM 802 N N . HIS A 1 105 ? -19.680 -2.849 -0.511 1.00 61.56 105 HIS A N 1
ATOM 803 C CA . HIS A 1 105 ? -19.919 -2.564 -1.928 1.00 61.56 105 HIS A CA 1
ATOM 804 C C . HIS A 1 105 ? -19.162 -1.302 -2.347 1.00 61.56 105 HIS A C 1
ATOM 806 O O . HIS A 1 105 ? -19.184 -0.286 -1.648 1.00 61.56 105 HIS A O 1
ATOM 812 N N . LEU A 1 106 ? -18.466 -1.379 -3.480 1.00 58.88 106 LEU A N 1
ATOM 813 C CA . LEU A 1 106 ? -17.903 -0.213 -4.147 1.00 58.88 106 LEU A CA 1
ATOM 814 C C . LEU A 1 106 ? -19.025 0.419 -4.968 1.00 58.88 106 LEU A C 1
ATOM 816 O O . LEU A 1 106 ? -19.133 0.164 -6.161 1.00 58.88 106 LEU A O 1
ATOM 820 N N . ASP A 1 107 ? -19.894 1.204 -4.334 1.00 51.62 107 ASP A N 1
ATOM 821 C CA . ASP A 1 107 ? -20.903 1.943 -5.093 1.00 51.62 107 ASP A CA 1
ATOM 822 C C .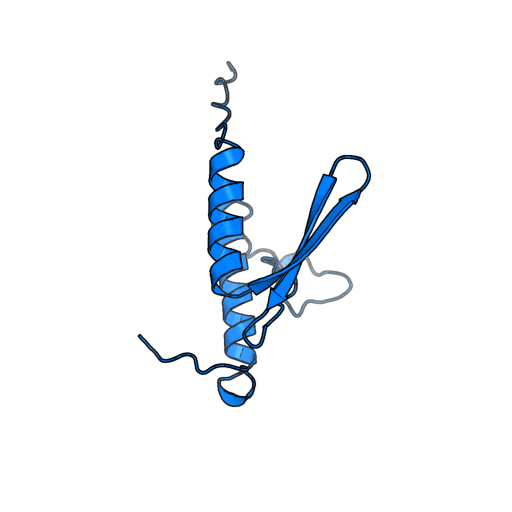 ASP A 1 107 ? -20.180 2.873 -6.081 1.00 51.62 107 ASP A C 1
ATOM 824 O O . ASP A 1 107 ? -19.439 3.781 -5.687 1.00 51.62 107 ASP A O 1
ATOM 828 N N . GLY A 1 108 ? -20.345 2.586 -7.374 1.00 47.62 108 GLY A N 1
ATOM 829 C CA . GLY A 1 108 ? -19.754 3.343 -8.469 1.00 47.62 108 GLY A CA 1
ATOM 830 C C . GLY A 1 108 ? -20.198 4.804 -8.436 1.00 47.62 108 GLY A C 1
ATOM 831 O O . GLY A 1 108 ? -21.394 5.098 -8.481 1.00 47.62 108 GLY A O 1
ATOM 832 N N . GLY A 1 109 ? -19.218 5.705 -8.356 1.00 36.81 109 GLY A N 1
ATOM 833 C CA . GLY A 1 109 ? -19.372 7.122 -8.691 1.00 36.81 109 GLY A CA 1
ATOM 834 C C . GLY A 1 109 ? -19.133 7.376 -10.171 1.00 36.81 109 GLY A C 1
ATOM 835 O O . GLY A 1 109 ? -18.284 6.664 -10.756 1.00 36.81 109 GLY A O 1
#

Secondary structure (DSSP, 8-state):
-PPP--------HHHHHHHHHHHHHTTEEEEEEEEETTEEEEEEEESS----PPPP-SS-SS--SS--GGGGTT---SHHHHHHHHHHHHHHHHHHH-TTTSSS-----

pLDDT: mean 80.3, std 16.83, range [36.09, 95.69]

Organism: Emiliania huxleyi (NCBI:txid2903)

Foldseek 3Di:
DDDDPPPPPPPPVVVVVVVVVVVLVVFWDFPDWDADPNDIDTDTDGPADDDDDDQFWLADPDADPVGDCVSCPPQDPDPVSRVVSSVVRVVVVVVVCPQVNDSDGPPDD